Protein AF-A0A838WWI5-F1 (afdb_monomer)

pLDDT: mean 86.11, std 9.91, range [49.53, 97.5]

Secondary structure (DSSP, 8-state):
-HHHHHHHHHHHHHHHHHHSGGGHHHHHHHHHHHS-SS---HHHHHHHHHHHHHH---HHHHHHHHTT--

Structure (mmCIF, N/CA/C/O backbone):
data_AF-A0A838WWI5-F1
#
_entry.id   AF-A0A838WWI5-F1
#
loop_
_atom_site.group_PDB
_atom_site.id
_atom_site.type_symbol
_atom_site.label_atom_id
_atom_site.label_alt_id
_atom_site.label_comp_id
_atom_site.label_asym_id
_atom_site.label_entity_id
_atom_site.label_seq_id
_atom_site.pdbx_PDB_ins_code
_atom_site.Cartn_x
_atom_site.Cartn_y
_atom_site.Cartn_z
_atom_site.occupancy
_atom_site.B_iso_or_equiv
_atom_site.auth_seq_id
_atom_site.auth_comp_id
_atom_site.auth_asym_id
_atom_site.auth_atom_id
_atom_site.pdbx_PDB_model_num
ATOM 1 N N . SER A 1 1 ? 10.461 -19.520 -3.660 1.00 62.84 1 SER A N 1
ATOM 2 C CA . SER A 1 1 ? 9.686 -18.305 -3.336 1.00 62.84 1 SER A CA 1
ATOM 3 C C . SER A 1 1 ? 10.476 -17.020 -3.596 1.00 62.84 1 SER A C 1
ATOM 5 O O . SER A 1 1 ? 9.912 -16.124 -4.200 1.00 62.84 1 SER A O 1
ATOM 7 N N . LEU A 1 2 ? 11.770 -16.913 -3.254 1.00 71.38 2 LEU A N 1
ATOM 8 C CA . LEU A 1 2 ? 12.555 -15.684 -3.502 1.00 71.38 2 LEU A CA 1
ATOM 9 C C . LEU A 1 2 ? 13.070 -15.521 -4.950 1.00 71.38 2 LEU A C 1
ATOM 11 O O . LEU A 1 2 ? 13.147 -14.409 -5.461 1.00 71.38 2 LEU A O 1
ATOM 15 N N . SER A 1 3 ? 13.428 -16.623 -5.616 1.00 84.94 3 SER A N 1
ATOM 16 C CA . SER A 1 3 ? 13.966 -16.614 -6.987 1.00 84.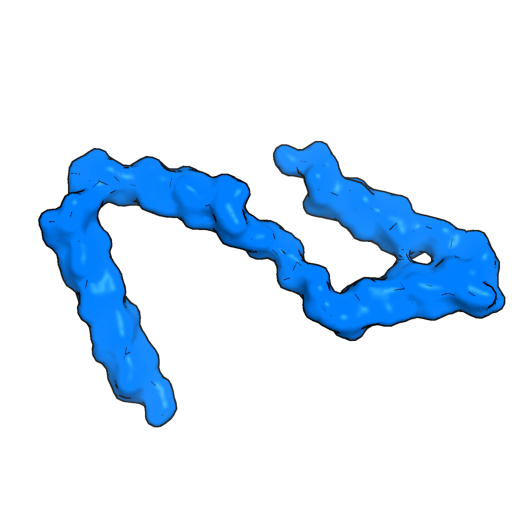94 3 SER A CA 1
ATOM 17 C C . SER A 1 3 ? 12.929 -16.188 -8.027 1.00 84.94 3 SER A C 1
ATOM 19 O O . SER A 1 3 ? 13.217 -15.364 -8.885 1.00 84.94 3 SER A O 1
ATOM 21 N N . VAL A 1 4 ? 11.702 -16.697 -7.906 1.00 93.94 4 VAL A 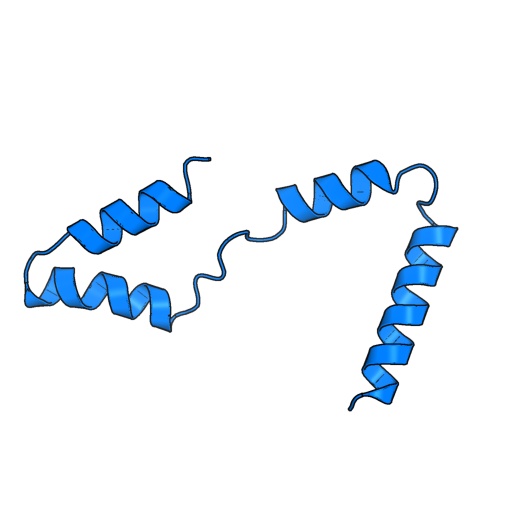N 1
ATOM 22 C CA . VAL A 1 4 ? 10.575 -16.330 -8.777 1.00 93.94 4 VAL A CA 1
ATOM 23 C C . VAL A 1 4 ? 10.250 -14.842 -8.646 1.00 93.94 4 VAL A C 1
ATOM 25 O O . VAL A 1 4 ? 10.100 -14.167 -9.657 1.00 93.94 4 VAL A O 1
ATOM 28 N N . PHE A 1 5 ? 10.219 -14.314 -7.418 1.00 92.81 5 PHE A N 1
ATOM 29 C CA . PHE A 1 5 ? 9.987 -12.889 -7.182 1.00 92.81 5 PHE A CA 1
ATOM 30 C C . PHE A 1 5 ? 11.088 -12.015 -7.800 1.00 92.81 5 PHE A C 1
ATOM 32 O O . PHE A 1 5 ? 10.786 -11.062 -8.510 1.00 92.81 5 PHE A O 1
ATOM 39 N N . LYS A 1 6 ? 12.365 -12.380 -7.623 1.00 95.25 6 LYS A N 1
ATOM 40 C CA . LYS A 1 6 ? 13.489 -11.660 -8.248 1.00 95.25 6 LYS A CA 1
ATOM 41 C C . LYS A 1 6 ? 13.406 -11.660 -9.776 1.00 95.25 6 LYS A C 1
ATOM 43 O O . LYS A 1 6 ? 13.622 -10.618 -10.390 1.00 95.25 6 LYS A O 1
ATOM 48 N N . ASN A 1 7 ? 13.060 -12.798 -10.377 1.00 96.06 7 ASN A N 1
ATOM 49 C CA . ASN A 1 7 ? 12.880 -12.898 -11.826 1.00 96.06 7 ASN A CA 1
ATOM 50 C C . ASN A 1 7 ? 11.723 -12.019 -12.307 1.00 96.06 7 ASN A C 1
ATOM 52 O O . ASN A 1 7 ? 11.857 -11.320 -13.307 1.00 96.06 7 ASN A O 1
ATOM 56 N N . TRP A 1 8 ? 10.612 -12.010 -11.570 1.00 96.38 8 TRP A N 1
ATOM 57 C CA . TRP A 1 8 ? 9.487 -11.132 -11.864 1.00 96.38 8 TRP A CA 1
ATOM 58 C C . TRP A 1 8 ? 9.889 -9.651 -11.792 1.00 96.38 8 TRP A C 1
ATOM 60 O O . TRP A 1 8 ? 9.622 -8.914 -12.736 1.00 96.38 8 TRP A O 1
ATOM 70 N N . CYS A 1 9 ? 10.611 -9.224 -10.747 1.00 94.94 9 CYS A N 1
ATOM 71 C CA . CYS A 1 9 ? 11.096 -7.844 -10.635 1.00 94.94 9 CYS A CA 1
ATOM 72 C C . CYS A 1 9 ? 12.021 -7.458 -11.797 1.00 94.94 9 CYS A C 1
ATOM 74 O O . CYS A 1 9 ? 11.924 -6.349 -12.318 1.00 94.94 9 CYS A O 1
ATOM 76 N N . ALA A 1 10 ? 12.916 -8.360 -12.212 1.00 95.44 10 ALA A N 1
ATOM 77 C CA . ALA A 1 10 ? 13.816 -8.116 -13.335 1.00 95.44 10 ALA A CA 1
ATOM 78 C C . ALA A 1 10 ? 13.045 -7.926 -14.652 1.00 95.44 10 ALA A C 1
ATOM 80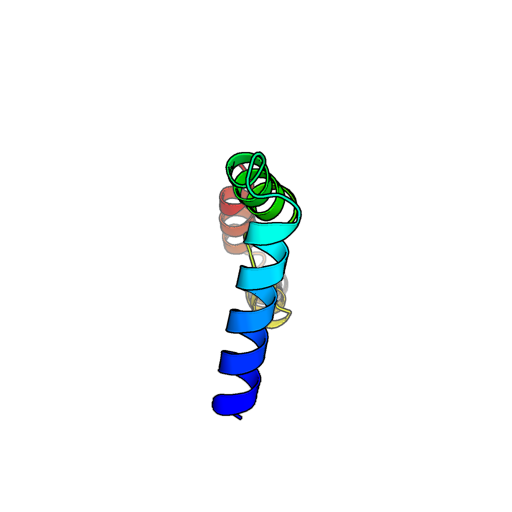 O O . ALA A 1 10 ? 13.300 -6.966 -15.378 1.00 95.44 10 ALA A O 1
ATOM 81 N N . LEU A 1 11 ? 12.062 -8.792 -14.921 1.00 95.94 11 LEU A N 1
ATOM 82 C CA . LEU A 1 11 ? 11.198 -8.682 -16.100 1.00 95.94 11 LEU A CA 1
ATOM 83 C C . LEU A 1 11 ? 10.359 -7.403 -16.072 1.00 95.94 11 LEU A C 1
ATOM 85 O O . LEU A 1 11 ? 10.277 -6.701 -17.077 1.00 95.94 11 LEU A O 1
ATOM 89 N N . TYR A 1 12 ? 9.784 -7.068 -14.918 1.00 93.88 12 TYR A N 1
ATOM 90 C CA . TYR A 1 12 ? 9.007 -5.846 -14.735 1.00 93.88 12 TYR A CA 1
ATOM 91 C C . TYR A 1 12 ? 9.843 -4.592 -15.038 1.00 93.88 12 TYR A C 1
ATOM 93 O O . TYR A 1 12 ? 9.430 -3.754 -15.840 1.00 93.88 12 TYR A O 1
ATOM 101 N N . HIS A 1 13 ? 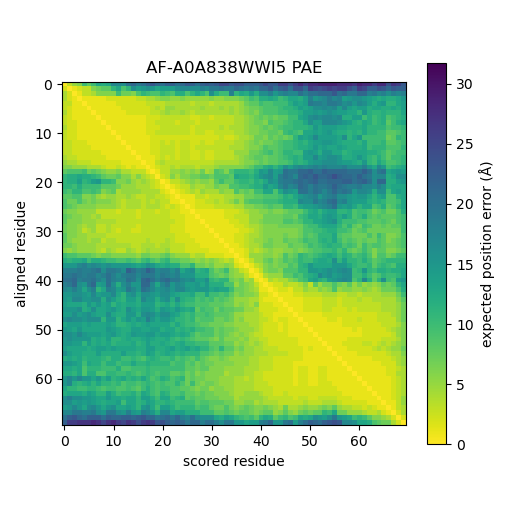11.060 -4.501 -14.490 1.00 91.06 13 HIS A N 1
ATOM 102 C CA . HIS A 1 13 ? 11.976 -3.399 -14.797 1.00 91.06 13 HIS A CA 1
ATOM 103 C C . HIS A 1 13 ? 12.357 -3.341 -16.278 1.00 91.06 13 HIS A C 1
ATOM 105 O O . HIS A 1 13 ? 12.399 -2.256 -16.856 1.00 91.06 13 HIS A O 1
ATOM 111 N N . GLN A 1 14 ? 12.619 -4.488 -16.908 1.00 93.56 14 GLN A N 1
ATOM 112 C CA . GLN A 1 14 ? 12.952 -4.538 -18.330 1.00 93.56 14 GLN A CA 1
ATOM 113 C C . GLN A 1 14 ? 11.801 -4.009 -19.197 1.00 93.56 14 GLN A C 1
ATOM 115 O O . GLN A 1 14 ? 12.038 -3.234 -20.121 1.00 93.56 14 GLN A O 1
ATOM 120 N N . VAL A 1 15 ? 10.557 -4.387 -18.892 1.00 92.25 15 VAL A N 1
ATOM 121 C CA . VAL A 1 15 ? 9.373 -3.908 -19.621 1.00 92.25 15 VAL A CA 1
ATOM 122 C C . VAL A 1 15 ? 9.206 -2.397 -19.471 1.00 92.25 15 VAL A C 1
ATOM 124 O O . VAL A 1 15 ? 9.003 -1.719 -20.480 1.00 92.25 15 VAL A O 1
ATOM 127 N N . LEU A 1 16 ? 9.348 -1.863 -18.254 1.00 90.69 16 LEU A N 1
ATOM 128 C CA . LEU A 1 16 ? 9.259 -0.421 -17.999 1.00 90.69 16 LEU A CA 1
ATOM 129 C C . LEU A 1 16 ? 10.323 0.366 -18.774 1.00 90.69 16 LEU A C 1
ATOM 131 O O . LEU A 1 16 ? 10.000 1.318 -19.484 1.00 90.69 16 LEU A O 1
ATOM 135 N N . ASN A 1 17 ? 11.578 -0.081 -18.716 1.00 88.62 17 ASN A N 1
ATOM 136 C CA . ASN A 1 17 ? 12.686 0.588 -19.397 1.00 88.62 17 ASN A CA 1
ATOM 137 C C . ASN A 1 17 ? 12.580 0.522 -20.928 1.00 88.62 17 ASN A C 1
ATOM 139 O O . ASN A 1 17 ? 13.053 1.423 -21.614 1.00 88.62 17 ASN A O 1
ATOM 143 N N . ASN A 1 18 ? 11.961 -0.521 -21.481 1.00 87.12 18 ASN A N 1
ATOM 144 C CA . ASN A 1 18 ? 11.848 -0.668 -22.932 1.00 87.12 18 ASN A CA 1
ATOM 145 C C . ASN A 1 18 ? 10.603 0.010 -23.510 1.00 87.12 18 ASN A C 1
ATOM 147 O O . ASN A 1 18 ? 10.647 0.480 -24.642 1.00 87.12 18 ASN A O 1
ATOM 151 N N . SER A 1 19 ? 9.500 0.047 -22.759 1.00 80.25 19 SER A N 1
ATOM 152 C CA . SER A 1 19 ? 8.193 0.453 -23.298 1.00 80.25 19 SER A CA 1
ATOM 153 C C . SER A 1 19 ? 7.845 1.908 -22.997 1.00 80.25 19 SER A C 1
ATOM 155 O O . SER A 1 19 ? 7.084 2.508 -23.746 1.00 80.25 19 SER A O 1
ATOM 157 N N . VAL A 1 20 ? 8.376 2.469 -21.906 1.00 81.81 20 VAL A N 1
ATOM 158 C CA . VAL A 1 20 ? 7.967 3.785 -21.382 1.00 81.81 20 VAL A CA 1
ATOM 159 C C . 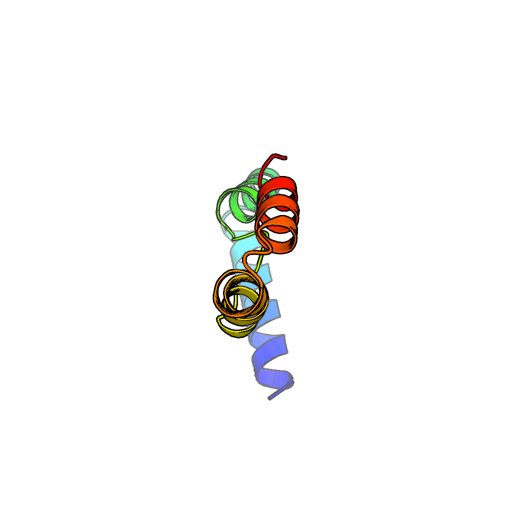VAL A 1 20 ? 9.139 4.567 -20.775 1.00 81.81 20 VAL A C 1
ATOM 161 O O . VAL A 1 20 ? 8.938 5.422 -19.919 1.00 81.81 20 VAL A O 1
ATOM 164 N N . SER A 1 21 ? 10.381 4.319 -21.213 1.00 76.50 21 SER A N 1
ATOM 165 C CA . SER A 1 21 ? 11.582 4.978 -20.655 1.00 76.50 21 SER A CA 1
ATOM 166 C C . SER A 1 21 ? 11.498 6.503 -20.625 1.00 76.50 21 SER A C 1
ATOM 168 O O . SER A 1 21 ? 11.900 7.117 -19.640 1.00 76.50 21 SER A O 1
ATOM 170 N N . GLN A 1 22 ? 10.947 7.116 -21.674 1.00 80.38 22 GLN A N 1
ATOM 171 C CA . GLN A 1 22 ? 10.771 8.570 -21.769 1.00 80.38 22 GLN A CA 1
ATOM 172 C C . GLN A 1 22 ? 9.664 9.108 -20.847 1.00 80.38 22 GLN A C 1
ATOM 174 O O . GLN A 1 22 ? 9.662 10.290 -20.516 1.00 80.38 22 GLN A O 1
ATOM 179 N N . GLU A 1 23 ? 8.758 8.243 -20.391 1.00 83.06 23 GLU A N 1
ATOM 180 C CA . GLU A 1 23 ? 7.607 8.575 -19.548 1.00 83.06 23 GLU A CA 1
ATOM 181 C C . GLU A 1 23 ? 7.762 8.053 -18.113 1.00 83.06 23 GLU A C 1
ATOM 183 O O . GLU A 1 23 ? 6.816 8.102 -17.331 1.00 83.06 23 GLU A O 1
ATOM 188 N N . MET A 1 24 ? 8.947 7.574 -17.719 1.00 83.75 24 MET A N 1
ATOM 189 C CA . MET A 1 24 ? 9.151 6.989 -16.387 1.00 83.75 24 MET A CA 1
ATOM 190 C C . MET A 1 24 ? 8.810 7.946 -15.239 1.00 83.75 24 MET A C 1
ATOM 192 O O . MET A 1 24 ? 8.354 7.499 -14.187 1.00 83.75 24 MET A O 1
ATOM 196 N N . ALA A 1 25 ? 8.961 9.257 -15.451 1.00 80.50 25 ALA A N 1
ATOM 197 C CA . ALA A 1 25 ? 8.486 10.268 -14.508 1.00 80.50 25 ALA A CA 1
ATOM 198 C C . ALA A 1 25 ? 6.958 10.194 -14.305 1.00 80.50 25 ALA A C 1
ATOM 200 O O . ALA A 1 25 ? 6.482 10.238 -13.172 1.00 80.50 25 ALA A O 1
ATOM 201 N N . ASN A 1 26 ? 6.197 9.982 -15.383 1.00 88.62 26 ASN A N 1
ATOM 202 C CA . ASN A 1 26 ? 4.739 9.861 -15.352 1.00 88.62 26 ASN A CA 1
ATOM 203 C C . ASN A 1 26 ? 4.291 8.535 -14.734 1.00 88.62 26 ASN A C 1
ATOM 205 O O . ASN A 1 26 ? 3.254 8.497 -14.074 1.00 88.62 26 ASN A O 1
ATOM 209 N N . VAL A 1 27 ? 5.061 7.454 -14.906 1.00 89.06 27 VAL A N 1
ATOM 210 C CA . VAL A 1 27 ? 4.770 6.152 -14.278 1.00 89.06 27 VAL A CA 1
ATOM 211 C C . VAL A 1 27 ? 4.745 6.287 -12.755 1.00 89.06 27 VAL A C 1
ATOM 213 O O . VAL A 1 27 ? 3.805 5.815 -12.117 1.00 89.06 27 VAL A O 1
ATOM 216 N N . GLY A 1 28 ? 5.727 6.981 -12.169 1.00 86.44 28 GLY A N 1
ATOM 217 C CA . GLY A 1 28 ? 5.761 7.245 -10.726 1.00 86.44 28 GLY A CA 1
ATOM 218 C C . GLY A 1 28 ? 4.536 8.027 -10.246 1.00 86.44 28 GLY A C 1
ATOM 219 O O . GLY A 1 28 ? 3.857 7.599 -9.313 1.00 86.44 28 GLY A O 1
ATOM 220 N N . THR A 1 29 ? 4.202 9.124 -10.930 1.00 88.88 29 THR A N 1
ATOM 221 C CA . THR A 1 29 ? 3.008 9.930 -10.627 1.00 88.88 29 THR A CA 1
ATOM 222 C C . THR A 1 29 ? 1.717 9.123 -10.760 1.00 88.88 29 THR A C 1
ATOM 224 O O . THR A 1 29 ? 0.857 9.198 -9.888 1.00 88.88 29 THR A O 1
ATOM 227 N N . THR A 1 30 ? 1.603 8.300 -11.805 1.00 90.12 30 THR A N 1
ATOM 228 C CA . THR A 1 30 ? 0.440 7.434 -12.051 1.00 90.12 30 THR A CA 1
ATOM 229 C C . THR A 1 30 ? 0.258 6.438 -10.909 1.00 90.12 30 THR A C 1
ATOM 231 O O . THR A 1 30 ? -0.840 6.291 -10.380 1.00 90.12 30 THR A O 1
ATOM 234 N N . LEU A 1 31 ? 1.336 5.783 -10.470 1.00 89.19 31 LEU A N 1
ATOM 235 C CA . LEU A 1 31 ? 1.269 4.834 -9.359 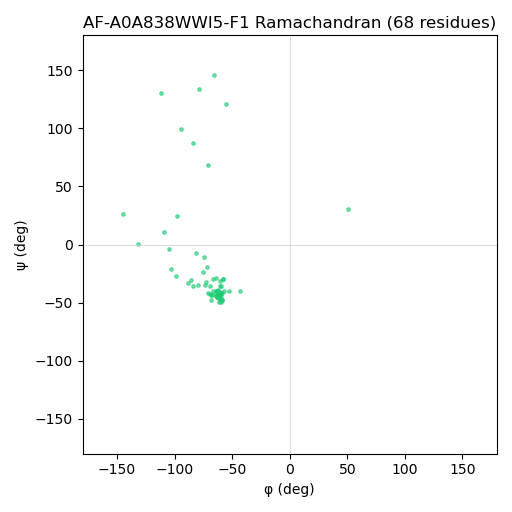1.00 89.19 31 LEU A CA 1
ATOM 236 C C . LEU A 1 31 ? 0.856 5.514 -8.051 1.00 89.19 31 LEU A C 1
ATOM 238 O O . LE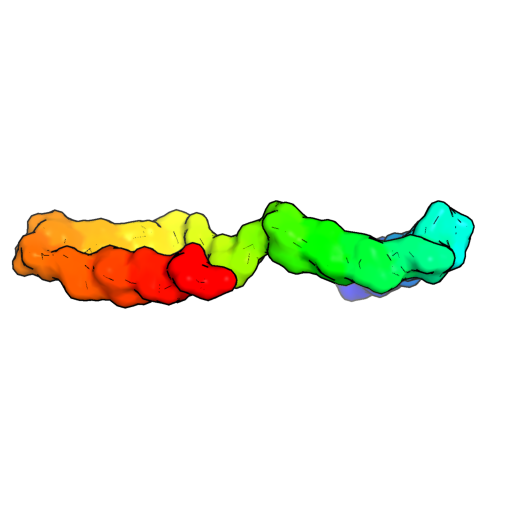U A 1 31 ? 0.054 4.949 -7.316 1.00 89.19 31 LEU A O 1
ATOM 242 N N . ILE A 1 32 ? 1.352 6.720 -7.770 1.00 86.94 32 ILE A N 1
ATOM 243 C CA . ILE A 1 32 ? 0.942 7.484 -6.581 1.00 86.94 32 ILE A CA 1
ATOM 244 C C . ILE A 1 32 ? -0.544 7.851 -6.658 1.00 86.94 32 ILE A C 1
ATOM 246 O O . ILE A 1 32 ? -1.267 7.693 -5.678 1.00 86.94 32 ILE A O 1
ATOM 250 N N . GLN A 1 33 ? -1.005 8.307 -7.823 1.00 87.44 33 GLN A N 1
ATOM 251 C CA . GLN A 1 33 ? -2.379 8.765 -8.011 1.00 87.44 33 GLN A CA 1
ATOM 252 C C . GLN A 1 33 ? -3.410 7.635 -7.884 1.00 87.44 33 GLN A C 1
ATOM 254 O O . GLN A 1 33 ? -4.485 7.856 -7.330 1.00 87.44 33 GLN A O 1
ATOM 259 N N . TYR A 1 34 ? -3.113 6.448 -8.420 1.00 87.06 34 TYR A N 1
ATOM 260 C CA . TYR A 1 34 ? -4.098 5.366 -8.522 1.00 87.06 34 TYR A CA 1
ATOM 261 C C . TYR A 1 34 ? -3.922 4.251 -7.487 1.00 87.06 34 TYR A C 1
ATOM 263 O O . TYR A 1 34 ? -4.891 3.538 -7.217 1.00 87.06 34 TYR A O 1
ATOM 271 N N . ASN A 1 35 ? -2.737 4.082 -6.887 1.00 85.50 35 ASN A N 1
ATOM 272 C CA . ASN A 1 35 ? -2.578 3.096 -5.822 1.00 85.50 35 ASN A CA 1
ATOM 273 C C . ASN A 1 35 ? -3.142 3.649 -4.508 1.00 85.50 35 ASN A C 1
ATOM 275 O O . ASN A 1 35 ? -2.816 4.775 -4.124 1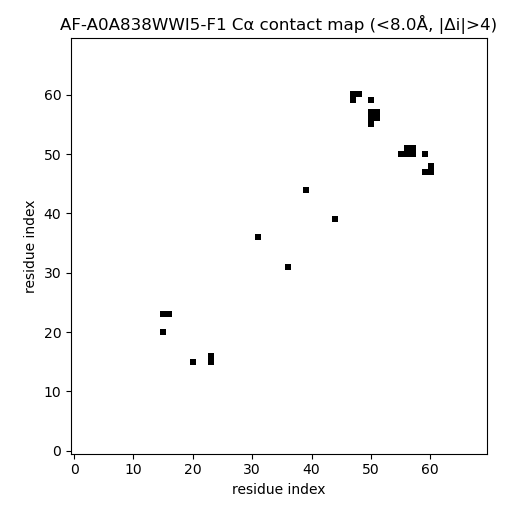.00 85.50 35 ASN A O 1
ATOM 279 N N . PRO A 1 36 ? -3.933 2.851 -3.771 1.00 82.06 36 PRO A N 1
ATOM 280 C CA . PRO A 1 36 ? -4.375 3.226 -2.437 1.00 82.06 36 PRO A CA 1
ATOM 281 C C . PRO A 1 36 ? -3.178 3.548 -1.534 1.00 82.06 36 PRO A C 1
ATOM 283 O O . PRO A 1 36 ? -2.317 2.697 -1.311 1.00 82.06 36 PRO A O 1
ATOM 286 N N . GLN A 1 37 ? -3.136 4.770 -1.000 1.00 76.56 37 GLN A N 1
ATOM 287 C CA . GLN A 1 37 ? -2.084 5.211 -0.072 1.00 76.56 37 GLN A CA 1
ATOM 288 C C . GLN A 1 37 ? -2.273 4.624 1.334 1.00 76.56 37 GLN A C 1
ATOM 290 O O . GLN A 1 37 ? -1.315 4.451 2.082 1.00 76.56 37 GLN A O 1
ATOM 295 N N . SER A 1 38 ? -3.508 4.254 1.678 1.00 69.75 38 SER A N 1
ATOM 296 C CA . SER A 1 38 ? -3.826 3.507 2.890 1.00 69.75 38 SER A CA 1
ATOM 297 C C . SER A 1 38 ? -4.302 2.107 2.527 1.00 69.75 38 SER A C 1
ATOM 299 O O . SER A 1 38 ? -5.243 1.942 1.744 1.00 69.75 38 SER A O 1
ATOM 301 N N . ASN A 1 39 ? -3.728 1.097 3.168 1.00 67.06 39 ASN A N 1
ATOM 302 C CA . ASN A 1 39 ? -4.275 -0.245 3.112 1.00 67.06 39 ASN A CA 1
ATOM 303 C C . ASN A 1 39 ? -5.371 -0.353 4.185 1.00 67.06 39 ASN A C 1
ATOM 305 O O . ASN A 1 39 ? -5.086 -0.723 5.323 1.00 67.06 39 ASN A O 1
ATOM 309 N N . LEU A 1 40 ? -6.613 0.019 3.847 1.00 65.88 40 LEU A N 1
ATOM 310 C CA . LEU A 1 40 ? -7.785 -0.206 4.706 1.00 65.88 40 LEU A CA 1
ATOM 311 C C . LEU A 1 40 ? -8.120 -1.699 4.725 1.00 65.88 40 LEU A C 1
ATOM 313 O O . LEU A 1 40 ? -9.116 -2.163 4.170 1.00 65.88 40 LEU A O 1
ATOM 317 N N . LEU A 1 41 ? -7.236 -2.476 5.340 1.00 77.62 41 LEU A N 1
ATOM 318 C CA . LEU A 1 41 ? -7.500 -3.870 5.619 1.00 77.62 41 LEU A CA 1
ATOM 319 C C . LEU A 1 41 ? -8.648 -3.944 6.622 1.00 77.62 41 LEU A C 1
ATOM 321 O O . LEU A 1 41 ? -8.758 -3.120 7.529 1.00 77.62 41 LEU A O 1
ATOM 325 N N . ARG A 1 42 ? -9.473 -4.981 6.486 1.00 75.94 42 ARG A N 1
ATOM 326 C CA . ARG A 1 42 ? -10.618 -5.249 7.365 1.00 75.94 42 ARG A CA 1
ATOM 327 C C . ARG A 1 42 ? -10.333 -5.064 8.872 1.00 75.94 42 ARG A C 1
ATOM 329 O O . ARG A 1 42 ? -11.177 -4.451 9.516 1.00 75.94 42 ARG A O 1
ATOM 336 N N . PRO A 1 43 ? -9.166 -5.463 9.424 1.00 82.00 43 PRO A N 1
ATOM 337 C CA . PRO A 1 43 ? -8.846 -5.220 10.833 1.00 82.00 43 PRO A CA 1
ATOM 338 C C . PRO A 1 43 ? -8.819 -3.735 11.227 1.00 82.00 43 PRO A C 1
ATOM 340 O O . PRO A 1 43 ? -9.268 -3.389 12.310 1.00 82.00 43 PRO A O 1
ATOM 343 N N . VAL A 1 44 ? -8.356 -2.849 10.338 1.00 79.56 44 VAL A N 1
ATOM 344 C CA . VAL A 1 44 ? -8.296 -1.397 10.595 1.00 79.56 44 VAL A CA 1
ATOM 345 C C . VAL A 1 44 ? -9.703 -0.800 10.656 1.00 79.56 44 VAL A C 1
ATOM 347 O O . VAL A 1 44 ? -9.973 0.095 11.448 1.00 79.56 44 VAL A O 1
ATOM 350 N N . ILE A 1 45 ? -10.625 -1.312 9.837 1.00 84.00 45 ILE A N 1
ATOM 351 C CA . ILE A 1 45 ? -12.032 -0.886 9.849 1.00 84.00 45 ILE A CA 1
ATOM 352 C C . ILE A 1 45 ? -12.708 -1.336 11.150 1.00 84.00 45 ILE A C 1
ATOM 354 O O . ILE A 1 45 ? -13.426 -0.557 11.775 1.00 84.00 45 ILE A O 1
ATOM 358 N N . GLU A 1 46 ? -12.458 -2.578 11.569 1.00 87.31 46 GLU A N 1
ATOM 359 C CA . GLU A 1 46 ? -13.020 -3.149 12.798 1.00 87.31 46 GLU A CA 1
ATOM 360 C C . GLU A 1 46 ? -12.519 -2.410 14.052 1.00 87.31 46 GLU A C 1
ATOM 362 O O . GLU A 1 46 ? -13.326 -2.099 14.929 1.00 87.31 46 GLU A O 1
ATOM 367 N N . GLU A 1 47 ? -11.238 -2.024 14.093 1.00 89.31 47 GLU A N 1
ATOM 368 C CA . GLU A 1 47 ? -10.650 -1.219 15.178 1.00 89.31 47 GLU A CA 1
ATOM 369 C C . GLU A 1 47 ? -11.318 0.160 15.330 1.00 89.31 47 GLU A C 1
ATOM 371 O O . GLU A 1 47 ? -11.431 0.685 16.435 1.00 89.31 47 GLU A O 1
ATOM 376 N N . ILE A 1 48 ? -11.809 0.741 14.233 1.00 90.81 48 ILE A N 1
ATOM 377 C CA . ILE A 1 48 ? -12.486 2.046 14.243 1.00 90.81 48 ILE A CA 1
ATOM 378 C C . ILE A 1 48 ? -13.966 1.908 14.600 1.00 90.81 48 ILE A C 1
ATOM 380 O O . ILE A 1 48 ? -14.523 2.775 15.273 1.00 90.81 48 ILE A O 1
ATOM 384 N N . TRP A 1 49 ? -14.620 0.835 14.156 1.00 93.31 49 TRP A N 1
ATOM 385 C CA . TRP A 1 49 ? -16.036 0.601 14.435 1.00 93.31 49 TRP A CA 1
ATOM 386 C C . TRP A 1 49 ? -16.311 0.181 15.875 1.00 93.31 49 TRP 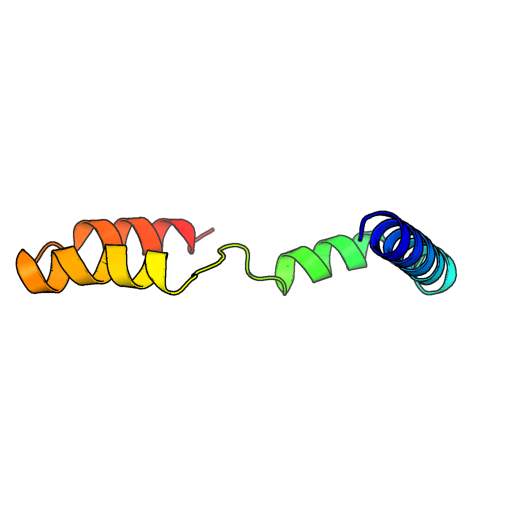A C 1
ATOM 388 O O . TRP A 1 49 ? -17.337 0.584 16.426 1.00 93.31 49 TRP A O 1
ATOM 398 N N . GLN A 1 50 ? -15.420 -0.587 16.502 1.00 95.38 50 GLN A N 1
ATOM 399 C CA . GLN A 1 50 ? -15.655 -1.097 17.852 1.00 95.38 50 GLN A CA 1
ATOM 400 C C . GLN A 1 50 ? -15.873 0.028 18.896 1.00 95.38 50 GLN A C 1
ATOM 402 O O . GLN A 1 50 ? -16.887 -0.018 19.596 1.00 95.38 50 GLN A O 1
ATOM 407 N N . PRO A 1 51 ? -15.047 1.095 18.967 1.00 95.62 51 PRO A N 1
ATOM 408 C CA . PRO A 1 51 ? -15.267 2.209 19.895 1.00 95.62 51 PRO A CA 1
ATOM 409 C C . PRO A 1 51 ? -16.554 3.004 19.633 1.00 95.62 51 PRO A C 1
ATOM 411 O O . PRO A 1 51 ? -17.140 3.541 20.571 1.00 95.62 51 PRO A O 1
ATOM 414 N N . ILE A 1 52 ? -17.023 3.068 18.383 1.00 96.19 52 ILE A N 1
ATOM 415 C CA . ILE A 1 52 ? -18.287 3.742 18.041 1.00 96.19 52 ILE A CA 1
ATOM 416 C C . ILE A 1 52 ? -19.462 2.955 18.623 1.00 96.19 52 ILE A C 1
ATOM 418 O O . ILE A 1 52 ? -20.331 3.526 19.273 1.00 96.19 52 ILE A O 1
ATOM 422 N N . VAL A 1 53 ? -19.477 1.636 18.418 1.00 96.12 53 VAL A N 1
ATOM 423 C CA . VAL A 1 53 ? -20.583 0.772 18.854 1.00 96.12 53 VAL A CA 1
ATOM 424 C C . VAL A 1 53 ? -20.614 0.616 20.373 1.00 96.12 53 VAL A C 1
ATOM 426 O O . VAL A 1 53 ? -21.687 0.635 20.970 1.00 96.12 53 VAL A O 1
ATOM 429 N N . GLU A 1 54 ? -19.452 0.446 21.004 1.00 97.12 54 GLU A N 1
ATOM 430 C CA . GLU A 1 54 ? -19.374 0.142 22.435 1.00 97.12 54 GLU A CA 1
ATOM 431 C C . GLU A 1 54 ? -19.402 1.391 23.323 1.00 97.12 54 GLU A C 1
ATOM 433 O O . GLU A 1 54 ? -19.847 1.313 24.468 1.00 97.12 54 GLU A O 1
ATOM 438 N N . GLN A 1 55 ? -18.890 2.524 22.830 1.00 97.50 55 GLN A N 1
ATOM 439 C CA . GLN A 1 55 ? -18.576 3.689 23.667 1.00 97.50 55 GLN A CA 1
ATOM 440 C C . GLN A 1 55 ? -19.118 5.011 23.102 1.00 97.50 55 GLN A C 1
ATOM 442 O O . GLN A 1 55 ? -18.862 6.053 23.700 1.00 97.50 55 GLN A O 1
ATOM 447 N N . ASP A 1 56 ? -19.815 4.991 21.957 1.00 95.50 56 ASP A N 1
ATOM 448 C CA . ASP A 1 56 ? -20.189 6.194 21.190 1.00 95.50 56 ASP A CA 1
ATOM 449 C C . ASP A 1 56 ? -18.980 7.120 20.931 1.00 95.50 56 ASP A C 1
ATOM 451 O O . ASP A 1 56 ? -19.078 8.347 20.864 1.00 95.50 56 ASP A O 1
ATOM 455 N N . ASN A 1 57 ? -17.787 6.525 20.817 1.00 96.56 57 ASN A N 1
ATOM 456 C CA . ASN A 1 57 ? -16.544 7.256 20.635 1.00 96.56 57 ASN A CA 1
ATOM 457 C C . ASN A 1 57 ? -16.195 7.355 19.148 1.00 96.56 57 ASN A C 1
ATOM 459 O O . ASN A 1 57 ? -15.599 6.453 18.560 1.00 96.56 57 ASN A O 1
ATOM 463 N N . TRP A 1 58 ? -16.516 8.504 18.561 1.00 96.00 58 TRP A N 1
ATOM 464 C CA . TRP A 1 58 ? -16.247 8.818 17.157 1.00 96.00 58 TRP A CA 1
ATOM 465 C C . TRP A 1 58 ? -14.813 9.296 16.879 1.00 96.00 58 TRP A C 1
ATOM 467 O O . TRP A 1 58 ? -14.428 9.444 15.718 1.00 96.00 58 TRP A O 1
ATOM 477 N N . GLN A 1 59 ? -13.991 9.524 17.910 1.00 95.00 59 GLN A N 1
ATOM 478 C CA . GLN A 1 59 ? -12.650 10.098 17.749 1.00 95.00 59 GLN A CA 1
ATOM 479 C C . GLN A 1 59 ? -11.711 9.271 16.842 1.00 95.00 59 GLN A C 1
ATOM 481 O O . GLN A 1 59 ? -11.031 9.879 16.010 1.00 95.00 59 GLN A O 1
ATOM 486 N N . PRO A 1 60 ? -11.666 7.923 16.914 1.00 93.25 60 PRO A N 1
ATOM 487 C CA . PRO A 1 60 ? -10.832 7.117 16.016 1.00 93.25 60 PRO A CA 1
ATOM 488 C C . PRO A 1 60 ? -11.205 7.290 14.538 1.00 93.25 60 PRO A C 1
ATOM 490 O O . PRO A 1 60 ? -10.330 7.343 13.676 1.00 93.25 60 PRO A O 1
ATOM 493 N N . PHE A 1 61 ? -12.497 7.448 14.244 1.00 91.50 61 PHE A N 1
ATOM 494 C CA . PHE A 1 61 ? -12.989 7.686 12.889 1.00 91.50 61 PHE A CA 1
ATOM 495 C C . PHE A 1 61 ? -12.587 9.067 12.364 1.00 91.50 61 PHE A C 1
ATOM 497 O O . PHE A 1 61 ? -12.125 9.184 11.229 1.00 91.50 61 PHE A O 1
ATOM 504 N N . TYR A 1 62 ? -12.683 10.111 13.190 1.00 92.62 62 TYR A N 1
ATOM 505 C CA . TYR A 1 62 ? -12.217 11.443 12.797 1.00 92.62 62 TYR A CA 1
ATOM 506 C C . TYR A 1 62 ? -10.706 11.477 12.549 1.00 92.62 62 TYR A C 1
ATOM 508 O O . TYR A 1 62 ? -10.265 12.073 11.566 1.00 92.62 62 TYR A O 1
ATOM 516 N N . ASN A 1 63 ? -9.921 10.785 13.379 1.00 89.75 63 ASN A N 1
ATOM 517 C CA . ASN A 1 63 ? -8.480 10.641 13.169 1.00 89.75 63 ASN A CA 1
ATOM 518 C C . ASN A 1 63 ? -8.175 9.904 11.854 1.00 89.75 63 ASN A C 1
ATOM 520 O O . ASN A 1 63 ? -7.250 10.286 11.141 1.00 89.75 63 ASN A O 1
ATOM 524 N N . LEU A 1 64 ? -8.963 8.879 11.502 1.00 86.31 64 LEU A N 1
ATOM 525 C CA . LEU A 1 64 ? -8.831 8.196 10.215 1.00 86.31 64 LEU A CA 1
ATOM 526 C C . LEU A 1 64 ? -9.079 9.161 9.049 1.00 86.31 64 LEU A C 1
ATOM 528 O O . LEU A 1 64 ? -8.269 9.208 8.128 1.00 86.31 64 LEU A O 1
ATOM 532 N N . ILE A 1 65 ? -10.174 9.926 9.086 1.00 86.06 65 ILE A N 1
ATOM 533 C CA . ILE A 1 65 ? -10.530 10.881 8.026 1.00 86.06 65 ILE A CA 1
ATOM 534 C C . ILE A 1 65 ? -9.408 11.900 7.794 1.00 86.06 65 ILE A C 1
ATOM 536 O O . ILE A 1 65 ? -9.098 12.213 6.645 1.00 86.06 65 ILE A O 1
ATOM 540 N N . GLN A 1 66 ? -8.757 12.380 8.857 1.00 86.06 66 GLN A N 1
ATOM 541 C CA . GLN A 1 66 ? -7.631 13.313 8.736 1.00 86.06 66 GLN A CA 1
ATOM 542 C C . GLN A 1 66 ? -6.474 12.756 7.891 1.00 86.06 66 GLN A C 1
ATOM 544 O O . GLN A 1 66 ? -5.822 13.526 7.192 1.00 86.06 66 GLN A O 1
ATOM 549 N N . ASN A 1 67 ? -6.268 11.436 7.873 1.00 77.81 67 ASN A N 1
ATOM 550 C CA . ASN A 1 67 ? -5.225 10.796 7.064 1.00 77.81 67 ASN A CA 1
ATOM 551 C C . ASN A 1 67 ? -5.557 10.736 5.558 1.00 77.81 67 ASN A C 1
ATOM 553 O O . ASN A 1 67 ? -4.685 10.399 4.763 1.00 77.81 67 ASN A O 1
ATOM 557 N N . PHE A 1 68 ? -6.797 11.045 5.158 1.00 71.56 68 PHE A N 1
ATOM 558 C CA . PHE A 1 68 ? -7.253 11.032 3.760 1.00 71.56 68 PHE A CA 1
ATOM 559 C C . PHE A 1 68 ? -7.406 12.428 3.136 1.00 71.56 68 PHE A C 1
ATOM 561 O O . PHE A 1 68 ? -7.732 12.527 1.956 1.00 71.56 68 PHE A O 1
ATOM 568 N N . HIS A 1 69 ? -7.202 13.505 3.900 1.00 58.78 69 HIS A N 1
ATOM 569 C CA . HIS A 1 69 ? -7.424 14.887 3.450 1.00 58.78 69 HIS A CA 1
ATOM 570 C C . HIS A 1 69 ? -6.154 15.631 2.984 1.00 58.78 69 HIS A C 1
ATOM 572 O O . HIS A 1 69 ? -6.131 16.861 2.977 1.00 58.78 69 HIS A O 1
ATOM 578 N N . THR A 1 70 ? -5.123 14.910 2.547 1.00 49.53 70 THR A N 1
ATOM 579 C CA . THR A 1 70 ? -3.900 15.460 1.919 1.00 49.53 70 THR A CA 1
ATOM 580 C C . THR A 1 70 ? -3.720 14.906 0.524 1.00 49.53 70 THR A C 1
ATOM 582 O O . THR A 1 70 ? -3.331 15.698 -0.362 1.00 49.53 70 THR A O 1
#

Foldseek 3Di:
DVVVVVVVVVVVVVCCCVPPVVCVVVVVVVCVVPPPPDPPDVVLVVVQVVCCVPPVDNPSVVVVVVVVPD

Sequence (70 aa):
SLSVFKNWCALYHQVLNNSVSQEMANVGTTLIQYNPQSNLLRPVIEEIWQPIVEQDNWQPFYNLIQNFHT

Mean predicted aligned error: 8.32 Å

Organism: NCBI:txid2585140

Nearest PDB structures (foldseek):
  8ugi-assembly1_1g  TM=3.595E-01  e=8.846E+00  Sus scrofa

Radius of gyration: 19.4 Å; Cα contacts (8 Å, |Δi|>4): 14; chains: 1; bounding box: 34×34×47 Å

InterPro domains:
  IPR003846 Protein adenylyltransferase SelO [PF02696] (4-67)

Solvent-accessible surface area (backbone atoms only — not comparable to full-atom values): 4253 Å² total; per-residue (Å²): 119,68,65,61,52,52,52,50,54,52,52,53,51,52,48,47,58,72,74,39,55,94,44,48,73,55,51,55,52,50,49,62,74,71,46,75,91,64,84,82,46,69,69,62,53,50,65,38,47,50,41,36,76,76,65,72,39,58,63,59,50,55,58,53,53,62,75,72,75,122